Protein AF-A0A3D6DBL0-F1 (afdb_monomer)

Secondary structure (DSSP, 8-state):
-EEEEE--EEEE-S--PPPBTTB-B---EEEEEEEEEEEE-TTSEEEEEEEEEEEEEEEBTT--EEETTEEEEEEEEEEEEEEEEEEEETTEEEEEEEEEEEEEEEEEE--SSTTS---B--TTT-SS----EEE-

Solvent-accessible surface area (backbone atoms only — not comparable to full-atom values): 7227 Å² total; per-residue (Å²): 68,25,49,31,38,36,47,45,50,70,49,73,45,100,54,73,58,78,62,61,85,87,41,36,47,42,55,31,34,42,36,33,34,50,32,39,36,36,38,40,57,87,85,54,33,42,36,41,34,42,34,42,36,34,35,41,36,39,34,34,61,67,49,68,50,76,57,98,91,38,43,33,27,45,18,49,34,38,38,36,38,41,33,42,37,40,32,47,38,85,92,48,78,47,69,50,78,50,70,54,75,44,81,46,78,47,48,33,39,59,56,97,47,94,88,53,80,65,57,48,58,52,90,80,58,45,87,69,28,69,38,77,48,79,47,119

Sequence (136 aa):
MGLGGYYWWGTELDFQIPTLGSLEFDKPMVYGGPGFGYVNTGGLANAFAVNFSGELLIPIKSFQFTLFGMNIQPALGMSGEIGYWITGAAGYGYSGLYSNAEPKISFLTIPEKPGALRWYGFFWPFPLIIGVGAYN

Foldseek 3Di:
DKKKWWFKDKDFDPDADDADVLWGWDGKMKMKGKMKMWDDPPPQKIKIKIKIKIKIWIWTPSDWDDDPNFIKTKTKMKIKMWIKMWMDGPNDIDIDIDMDIGIDIFIWTDDPDPPPPTWGPDPADTDSTGHIDDDD

Radius of gyration: 18.3 Å; Cα contacts (8 Å, |Δi|>4): 332; chains: 1; bounding box: 45×24×56 Å

Mean predicted aligned error: 10.35 Å

Structure (mmCIF, N/CA/C/O backbone):
data_AF-A0A3D6DBL0-F1
#
_entry.id   AF-A0A3D6DBL0-F1
#
loop_
_atom_site.group_PDB
_atom_site.id
_atom_site.type_symbol
_atom_site.label_atom_id
_atom_site.label_alt_id
_atom_site.label_comp_id
_atom_site.label_asym_id
_atom_site.label_entity_id
_atom_site.label_seq_id
_atom_site.pdbx_PDB_ins_code
_atom_site.Cartn_x
_atom_site.Cartn_y
_atom_site.Cartn_z
_atom_site.occupancy
_atom_site.B_iso_or_equiv
_atom_site.auth_seq_id
_atom_site.auth_comp_id
_atom_site.auth_asym_id
_atom_site.auth_atom_id
_atom_site.pdbx_PDB_model_num
ATOM 1 N N . MET A 1 1 ? 1.036 7.610 -23.546 1.00 56.91 1 MET A N 1
ATOM 2 C CA . MET A 1 1 ? 0.095 6.498 -23.259 1.00 56.91 1 MET A CA 1
ATOM 3 C C . MET A 1 1 ? 0.840 5.315 -22.665 1.00 56.91 1 MET A C 1
ATOM 5 O O . MET A 1 1 ? 1.579 4.633 -23.370 1.00 56.91 1 MET A O 1
ATOM 9 N N . GLY A 1 2 ? 0.660 5.079 -21.370 1.00 61.22 2 GLY A N 1
ATOM 10 C CA . GLY A 1 2 ? 1.160 3.893 -20.677 1.00 61.22 2 GLY A CA 1
ATOM 11 C C . GLY A 1 2 ? 0.060 2.934 -20.237 1.00 61.22 2 GLY A C 1
ATOM 12 O O . GLY A 1 2 ? -1.105 3.308 -20.218 1.00 61.22 2 GLY A O 1
ATOM 13 N N . LEU A 1 3 ? 0.441 1.700 -19.924 1.00 66.38 3 LEU A N 1
ATOM 14 C CA . LEU A 1 3 ? -0.373 0.661 -19.305 1.00 66.38 3 LEU A CA 1
ATOM 15 C C . LEU A 1 3 ? 0.441 0.051 -18.171 1.00 66.38 3 LEU A C 1
ATOM 17 O O . LEU A 1 3 ? 1.573 -0.369 -18.387 1.00 66.38 3 LEU A O 1
ATOM 21 N N . GLY A 1 4 ? -0.130 -0.044 -16.982 1.00 67.06 4 GLY A N 1
ATOM 22 C CA . GLY A 1 4 ? 0.499 -0.746 -15.868 1.00 67.06 4 GLY A CA 1
ATOM 23 C C . GLY A 1 4 ? -0.512 -1.550 -15.082 1.00 67.06 4 GLY A C 1
ATOM 24 O O . GLY A 1 4 ? -1.701 -1.227 -15.107 1.00 67.06 4 GLY A O 1
ATOM 25 N N . GLY A 1 5 ? -0.029 -2.579 -14.398 1.00 64.31 5 GLY A N 1
ATOM 26 C CA . GLY A 1 5 ? -0.830 -3.384 -13.497 1.00 64.31 5 GLY A CA 1
ATOM 27 C C . GLY A 1 5 ? -0.021 -3.972 -12.361 1.00 64.31 5 GLY A C 1
ATOM 28 O O . GLY A 1 5 ? 1.206 -3.983 -12.377 1.00 64.31 5 GLY A O 1
ATOM 29 N N . TYR A 1 6 ? -0.724 -4.424 -11.337 1.00 70.25 6 TYR A N 1
ATOM 30 C CA . TYR A 1 6 ? -0.118 -4.997 -10.148 1.00 70.25 6 TYR A CA 1
ATOM 31 C C . TYR A 1 6 ? -0.948 -6.157 -9.630 1.00 70.25 6 TYR A C 1
ATOM 33 O O . TYR A 1 6 ? -1.998 -6.483 -10.184 1.00 70.25 6 TYR A O 1
ATOM 41 N N . TYR A 1 7 ? -0.410 -6.842 -8.630 1.00 68.25 7 TYR A N 1
ATOM 42 C CA . TYR A 1 7 ? -1.089 -7.929 -7.962 1.00 68.25 7 TYR A CA 1
ATOM 43 C C . TYR A 1 7 ? -0.676 -7.976 -6.498 1.00 68.25 7 TYR A C 1
ATOM 45 O O . TYR A 1 7 ? 0.454 -8.344 -6.187 1.00 68.25 7 TYR A O 1
ATOM 53 N N . TRP A 1 8 ? -1.583 -7.597 -5.597 1.00 74.69 8 TRP A N 1
ATOM 54 C CA . TRP A 1 8 ? -1.309 -7.546 -4.161 1.00 74.69 8 TRP A CA 1
ATOM 55 C C . TRP A 1 8 ? -2.074 -8.602 -3.374 1.00 74.69 8 TRP A C 1
ATOM 57 O O . TRP A 1 8 ? -3.254 -8.864 -3.619 1.00 74.69 8 TRP A O 1
ATOM 67 N N . TRP A 1 9 ? -1.387 -9.136 -2.371 1.00 69.56 9 TRP A N 1
ATOM 68 C CA . TRP A 1 9 ? -1.919 -9.996 -1.322 1.00 69.56 9 TRP A CA 1
ATOM 69 C C . TRP A 1 9 ? -1.734 -9.278 -0.003 1.00 69.56 9 TRP A C 1
ATOM 71 O O . TRP A 1 9 ? -0.835 -8.449 0.119 1.00 69.56 9 TRP A O 1
ATOM 81 N N . GLY A 1 10 ? -2.523 -9.622 1.003 1.00 76.06 10 GLY A N 1
ATOM 82 C CA . GLY A 1 10 ? -2.270 -9.102 2.332 1.00 76.06 10 GLY A CA 1
ATOM 83 C C . GLY A 1 10 ? -2.729 -10.009 3.444 1.00 76.06 10 GLY A C 1
ATOM 84 O O . GLY A 1 10 ? -3.435 -10.994 3.227 1.00 76.06 10 GLY A O 1
ATOM 85 N N . THR A 1 11 ? -2.284 -9.655 4.640 1.00 75.25 11 THR A N 1
ATOM 86 C CA . THR A 1 11 ? -2.614 -10.334 5.886 1.00 75.25 11 THR A CA 1
ATOM 87 C C . THR A 1 11 ? -2.712 -9.323 7.017 1.00 75.25 11 THR A C 1
ATOM 89 O O . THR A 1 11 ? -2.110 -8.248 6.985 1.00 75.25 11 THR A O 1
ATOM 92 N N . GLU A 1 12 ? -3.448 -9.701 8.053 1.00 83.50 12 GLU A N 1
ATOM 93 C CA . GLU A 1 12 ? -3.346 -9.066 9.359 1.00 83.50 12 GLU A CA 1
ATOM 94 C C . GLU A 1 12 ? -2.062 -9.543 10.044 1.00 83.50 12 GLU A C 1
ATOM 96 O O . GLU A 1 12 ? -1.651 -10.700 9.898 1.00 83.50 12 GLU A O 1
ATOM 101 N N . LEU A 1 13 ? -1.420 -8.642 10.775 1.00 78.75 13 LEU A N 1
ATOM 102 C CA . LEU A 1 13 ? -0.266 -8.947 11.602 1.00 78.75 13 LEU A CA 1
ATOM 103 C C . LEU A 1 13 ? -0.752 -9.314 13.000 1.00 78.75 13 LEU A C 1
ATOM 105 O O . LEU A 1 13 ? -1.611 -8.640 13.572 1.00 78.75 13 LEU A O 1
ATOM 109 N N . ASP A 1 14 ? -0.197 -10.384 13.563 1.00 82.25 14 ASP A N 1
ATOM 110 C CA . ASP A 1 14 ? -0.620 -10.895 14.865 1.00 82.25 14 ASP A CA 1
ATOM 111 C C . ASP A 1 14 ? 0.079 -10.172 16.023 1.00 82.25 14 ASP A C 1
ATOM 113 O O . ASP A 1 14 ? 0.770 -10.759 16.851 1.00 82.25 14 ASP A O 1
ATOM 117 N N . PHE A 1 15 ? -0.073 -8.851 16.051 1.00 80.56 15 PHE A N 1
ATOM 118 C CA . PHE A 1 15 ? 0.270 -8.022 17.196 1.00 80.56 15 PHE A CA 1
ATOM 119 C C . PHE A 1 15 ? -0.709 -6.859 17.296 1.00 80.56 15 PHE A C 1
ATOM 121 O O . PHE A 1 15 ? -1.283 -6.409 16.304 1.00 80.56 15 PHE A O 1
ATOM 128 N N . GLN A 1 16 ? -0.905 -6.370 18.514 1.00 78.94 16 GLN A N 1
ATOM 129 C CA . GLN A 1 16 ? -1.822 -5.275 18.778 1.00 78.94 16 GLN A CA 1
ATOM 130 C C . GLN A 1 16 ? -1.038 -4.021 19.128 1.00 78.94 16 GLN A C 1
ATOM 132 O O . GLN A 1 16 ? -0.128 -4.051 19.958 1.00 78.94 16 GLN A O 1
ATOM 137 N N . ILE A 1 17 ? -1.383 -2.916 18.474 1.00 84.44 17 ILE A N 1
ATOM 138 C CA . ILE A 1 17 ? -0.799 -1.621 18.800 1.00 84.44 17 ILE A CA 1
ATOM 139 C C . ILE A 1 17 ? -1.396 -1.160 20.136 1.00 84.44 17 ILE A C 1
ATOM 141 O O . ILE A 1 17 ? -2.619 -1.220 20.297 1.00 84.44 17 ILE A O 1
ATOM 145 N N . PRO A 1 18 ? -0.566 -0.714 21.098 1.00 82.62 18 PRO A N 1
ATOM 146 C CA . PRO A 1 18 ? -1.060 -0.160 22.350 1.00 82.62 18 PRO A CA 1
ATOM 147 C C . PRO A 1 18 ? -2.024 0.998 22.099 1.00 82.62 18 PRO A C 1
ATOM 149 O O . PRO A 1 18 ? -1.832 1.804 21.189 1.00 82.62 18 PRO A O 1
ATOM 152 N N . THR A 1 19 ? -3.044 1.115 22.941 1.00 84.75 19 THR A N 1
ATOM 153 C CA . THR A 1 19 ? -3.939 2.274 22.927 1.00 84.75 19 THR A CA 1
ATOM 154 C C . THR A 1 19 ? -3.147 3.555 23.182 1.00 84.75 19 THR A C 1
ATOM 156 O O . THR A 1 19 ? -2.352 3.613 24.125 1.00 84.75 19 THR A O 1
ATOM 159 N N . LEU A 1 20 ? -3.380 4.591 22.377 1.00 83.19 20 LEU A N 1
ATOM 160 C CA . LEU A 1 20 ? -2.717 5.886 22.518 1.00 83.19 20 LEU A CA 1
ATOM 161 C C . LEU A 1 20 ? -3.728 6.920 23.032 1.00 83.19 20 LEU A C 1
ATOM 163 O O . LEU A 1 20 ? -4.469 7.531 22.262 1.00 83.19 20 LEU A O 1
ATOM 167 N N . GLY A 1 21 ? -3.799 7.089 24.354 1.00 86.00 21 GLY A N 1
ATOM 168 C CA . GLY A 1 21 ? -4.853 7.892 24.982 1.00 86.00 21 GLY A CA 1
ATOM 169 C C . GLY A 1 21 ? -6.229 7.250 24.775 1.00 86.00 21 GLY A C 1
ATOM 170 O O . GLY A 1 21 ? -6.422 6.094 25.134 1.00 86.00 21 GLY A O 1
ATOM 171 N N . SER A 1 22 ? -7.174 7.987 24.184 1.00 84.75 22 SER A N 1
ATOM 172 C CA . SER A 1 22 ? -8.504 7.473 23.814 1.00 84.75 22 SER A CA 1
ATOM 173 C C . SER A 1 22 ? -8.536 6.742 22.465 1.00 84.75 22 SER A C 1
ATOM 175 O O . SER A 1 22 ? -9.597 6.268 22.056 1.00 84.75 22 SER A O 1
ATOM 177 N N . LEU A 1 23 ? -7.406 6.664 21.752 1.00 85.62 23 LEU A N 1
ATOM 178 C CA . LEU A 1 23 ? -7.334 6.001 20.455 1.00 85.62 23 LEU A CA 1
ATOM 179 C C . LEU A 1 23 ? -7.064 4.505 20.618 1.00 85.62 23 LEU A C 1
ATOM 181 O O . LEU A 1 23 ? -5.982 4.087 21.032 1.00 85.62 23 LEU A O 1
ATOM 185 N N . GLU A 1 24 ? -8.053 3.704 20.231 1.00 89.62 24 GLU A N 1
ATOM 186 C CA . GLU A 1 24 ? -7.913 2.264 20.021 1.00 89.62 24 GLU A CA 1
ATOM 187 C C . GLU A 1 24 ? -7.568 1.954 18.563 1.00 89.62 24 GLU A C 1
ATOM 189 O O . GLU A 1 24 ? -8.112 2.586 17.649 1.00 89.62 24 GLU A O 1
ATOM 194 N N . PHE A 1 25 ? -6.727 0.939 18.358 1.00 88.94 25 PHE A N 1
ATOM 195 C CA . PHE A 1 25 ? -6.308 0.447 17.048 1.00 88.94 25 PHE A CA 1
ATOM 196 C C . PHE A 1 25 ? -6.665 -1.034 16.878 1.00 88.94 25 PHE A C 1
ATOM 198 O O . PHE A 1 25 ? -6.610 -1.803 17.842 1.00 88.94 25 PHE A O 1
ATOM 205 N N . ASP A 1 26 ? -7.006 -1.430 15.652 1.00 87.06 26 ASP A N 1
ATOM 206 C CA . ASP A 1 26 ? -7.110 -2.848 15.287 1.00 87.06 26 ASP A CA 1
ATOM 207 C C . ASP A 1 26 ? -5.740 -3.423 14.900 1.00 87.06 26 ASP A C 1
ATOM 209 O O . ASP A 1 26 ? -4.730 -2.714 14.846 1.00 87.06 26 ASP A O 1
ATOM 213 N N . LYS A 1 27 ? -5.712 -4.733 14.624 1.00 85.25 27 LYS A N 1
ATOM 214 C CA . LYS A 1 27 ? -4.527 -5.413 14.098 1.00 85.25 27 LYS A CA 1
ATOM 215 C C . LYS A 1 27 ? -4.010 -4.680 12.854 1.00 85.25 27 LYS A C 1
ATOM 217 O O . LYS A 1 27 ? -4.798 -4.428 11.934 1.00 85.25 27 LYS A O 1
ATOM 222 N N . PRO A 1 28 ? -2.708 -4.354 12.800 1.00 88.06 28 PRO A N 1
ATOM 223 C CA . PRO A 1 28 ? -2.108 -3.802 11.601 1.00 88.06 28 PRO A CA 1
ATOM 224 C C . PRO A 1 28 ? -2.247 -4.771 10.439 1.00 88.06 28 PRO A C 1
ATOM 226 O O . PRO A 1 28 ? -2.296 -5.988 10.616 1.00 88.06 28 PRO A O 1
ATOM 229 N N . MET A 1 29 ? -2.293 -4.223 9.240 1.00 85.62 29 MET A N 1
ATOM 230 C CA . MET A 1 29 ? -2.476 -4.981 8.016 1.00 85.62 29 MET A CA 1
ATOM 231 C C . MET A 1 29 ? -1.339 -4.661 7.071 1.00 85.62 29 MET A C 1
ATOM 233 O O . MET A 1 29 ? -0.981 -3.495 6.915 1.00 85.62 29 MET A O 1
ATOM 237 N N . VAL A 1 30 ? -0.798 -5.685 6.428 1.00 84.62 30 VAL A N 1
ATOM 238 C CA . VAL A 1 30 ? 0.221 -5.524 5.397 1.00 84.62 30 VAL A CA 1
ATOM 239 C C . VAL A 1 30 ? -0.311 -6.055 4.080 1.00 84.62 30 VAL A C 1
ATOM 241 O O . VAL A 1 30 ? -0.892 -7.140 4.039 1.00 84.62 30 VAL A O 1
ATOM 244 N N . TYR A 1 31 ? -0.091 -5.293 3.017 1.00 83.50 31 TYR A N 1
ATOM 245 C CA . TYR A 1 31 ? -0.379 -5.679 1.645 1.00 83.50 31 TYR A CA 1
ATOM 246 C C . TYR A 1 31 ? 0.869 -5.511 0.801 1.00 83.50 31 TYR A C 1
ATOM 248 O O . TYR A 1 31 ? 1.678 -4.621 1.050 1.00 83.50 31 TYR A O 1
ATOM 256 N N . GLY A 1 32 ? 1.013 -6.332 -0.224 1.00 84.06 32 GLY A N 1
ATOM 257 C CA . GLY A 1 32 ? 2.011 -6.097 -1.245 1.00 84.06 32 GLY A CA 1
ATOM 258 C C . GLY A 1 32 ? 2.086 -7.198 -2.278 1.00 84.06 32 GLY A C 1
ATOM 259 O O . GLY A 1 32 ? 1.426 -8.237 -2.184 1.00 84.06 32 GLY A O 1
ATOM 260 N N . GLY A 1 33 ? 2.899 -6.944 -3.290 1.00 82.94 33 GLY A N 1
ATOM 261 C CA . GLY A 1 33 ? 3.150 -7.880 -4.363 1.00 82.94 33 GLY A CA 1
ATOM 262 C C . GLY A 1 33 ? 3.791 -7.225 -5.582 1.00 82.94 33 GLY A C 1
ATOM 263 O O . GLY A 1 33 ? 4.152 -6.045 -5.552 1.00 82.94 33 GLY A O 1
ATOM 264 N N . PRO A 1 34 ? 3.976 -8.005 -6.657 1.00 83.94 34 PRO A N 1
ATOM 265 C CA . PRO A 1 34 ? 4.618 -7.525 -7.867 1.00 83.94 34 PRO A CA 1
ATOM 266 C C . PRO A 1 34 ? 3.727 -6.557 -8.658 1.00 83.94 34 PRO A C 1
ATOM 268 O O . PRO A 1 34 ? 2.498 -6.667 -8.670 1.00 83.94 34 PRO A O 1
ATOM 271 N N . GLY A 1 35 ? 4.377 -5.656 -9.388 1.00 83.50 35 GLY A N 1
ATOM 272 C CA . GLY A 1 35 ? 3.777 -4.747 -10.354 1.00 83.50 35 GLY A CA 1
ATOM 273 C C . GLY A 1 35 ? 4.608 -4.629 -11.627 1.00 83.50 35 GLY A C 1
ATOM 274 O O . GLY A 1 35 ? 5.806 -4.920 -11.648 1.00 83.50 35 GLY A O 1
ATOM 275 N N . PHE A 1 36 ? 3.956 -4.213 -12.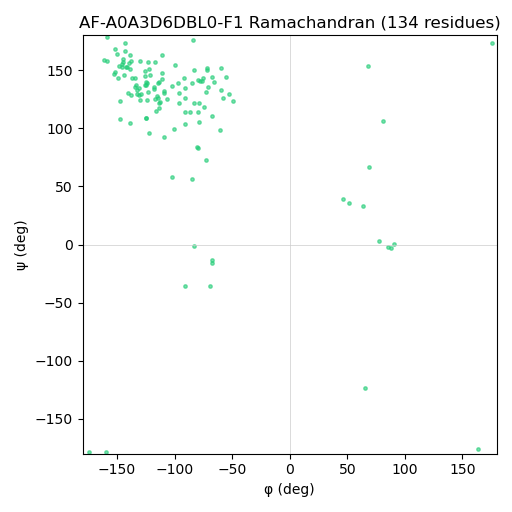706 1.00 79.50 36 PHE A N 1
ATOM 276 C CA . PHE A 1 36 ? 4.569 -3.920 -13.992 1.00 79.50 36 PHE A CA 1
ATOM 277 C C . PHE A 1 36 ? 3.970 -2.650 -14.599 1.00 79.50 36 PHE A C 1
ATOM 279 O O . PHE A 1 36 ? 2.806 -2.314 -14.381 1.00 79.50 36 PHE A O 1
ATOM 286 N N . GLY A 1 37 ? 4.762 -1.953 -15.399 1.00 79.81 37 GLY A N 1
ATOM 287 C CA . GLY A 1 37 ? 4.353 -0.750 -16.107 1.00 79.81 37 GLY A CA 1
ATOM 288 C C . GLY A 1 37 ? 5.004 -0.681 -17.476 1.00 79.81 37 GLY A C 1
ATOM 289 O O . GLY A 1 37 ? 6.141 -1.102 -17.662 1.00 79.81 37 GLY A O 1
ATOM 290 N N . TYR A 1 38 ? 4.283 -0.139 -18.440 1.00 78.06 38 TYR A N 1
ATOM 291 C CA . TYR A 1 38 ? 4.758 0.152 -19.778 1.00 78.06 38 TYR A CA 1
ATOM 292 C C . TYR A 1 38 ? 4.310 1.557 -20.158 1.00 78.06 38 TYR A C 1
ATOM 294 O O . TYR A 1 38 ? 3.169 1.927 -19.913 1.00 78.06 38 TYR A O 1
ATOM 302 N N . VAL A 1 39 ? 5.181 2.346 -20.772 1.00 76.38 39 VAL A N 1
ATOM 303 C CA . VAL A 1 39 ? 4.871 3.695 -21.251 1.00 76.38 39 VAL A CA 1
ATOM 304 C C . VAL A 1 39 ? 5.334 3.824 -22.681 1.00 76.38 39 VAL A C 1
ATOM 306 O O . VAL A 1 39 ? 6.498 3.566 -22.974 1.00 76.38 39 VAL A O 1
ATOM 309 N N . ASN A 1 40 ? 4.440 4.274 -23.554 1.00 72.94 40 ASN A N 1
ATOM 310 C CA . ASN A 1 40 ? 4.768 4.684 -24.908 1.00 72.94 40 ASN A CA 1
ATOM 311 C C . ASN A 1 40 ? 4.533 6.193 -25.051 1.00 72.94 40 ASN A C 1
ATOM 313 O O . ASN A 1 40 ? 3.399 6.673 -24.919 1.00 72.94 40 ASN A O 1
ATOM 317 N N . THR A 1 41 ? 5.597 6.947 -25.326 1.00 67.38 41 THR A N 1
ATOM 318 C CA . THR A 1 41 ? 5.526 8.390 -25.604 1.00 67.38 41 THR A CA 1
ATOM 319 C C . THR A 1 41 ? 5.632 8.667 -27.106 1.00 67.38 41 THR A C 1
ATOM 321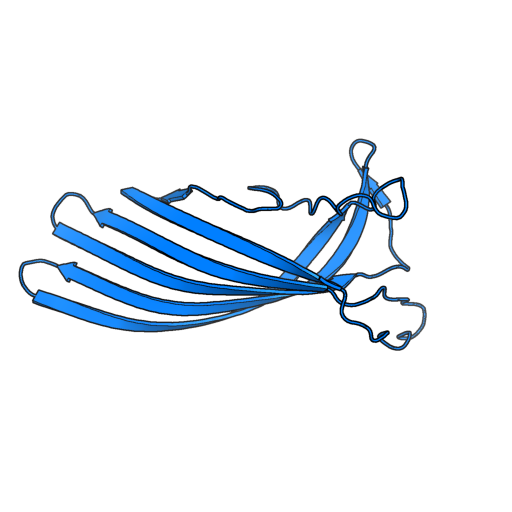 O O . THR A 1 41 ? 6.526 9.368 -27.576 1.00 67.38 41 THR A O 1
ATOM 324 N N . GLY A 1 42 ? 4.717 8.091 -27.893 1.00 62.59 42 GLY A N 1
ATOM 325 C CA . GLY A 1 42 ? 4.508 8.478 -29.293 1.00 62.59 42 GLY A CA 1
ATOM 326 C C . GLY A 1 42 ? 5.702 8.218 -30.217 1.00 62.59 42 GLY A C 1
ATOM 327 O O . GLY A 1 42 ? 5.936 8.988 -31.143 1.00 62.59 42 GLY A O 1
ATOM 328 N N . GLY A 1 43 ? 6.472 7.155 -29.960 1.00 59.78 43 GLY A N 1
ATOM 329 C CA . GLY A 1 43 ? 7.607 6.741 -30.797 1.00 59.78 43 GLY A CA 1
ATOM 330 C C . GLY A 1 43 ? 8.962 7.374 -30.455 1.00 59.78 43 GLY A C 1
ATOM 331 O O . GLY A 1 43 ? 9.959 6.993 -31.063 1.00 59.78 43 GLY A O 1
ATOM 332 N N . LEU A 1 44 ? 9.031 8.287 -29.478 1.00 62.25 44 LEU A N 1
ATOM 333 C CA . LEU A 1 44 ? 10.290 8.913 -29.042 1.00 62.25 44 LEU A CA 1
ATOM 334 C C . LEU A 1 44 ? 10.976 8.145 -27.902 1.00 62.25 44 LEU A C 1
ATOM 336 O O . LEU A 1 44 ? 12.207 8.054 -27.876 1.00 62.25 44 LEU A O 1
ATOM 340 N N . ALA A 1 45 ? 10.193 7.565 -26.987 1.00 67.88 45 ALA A N 1
ATOM 341 C CA . ALA A 1 45 ? 10.696 6.664 -25.961 1.00 67.88 45 ALA A CA 1
ATOM 342 C C . ALA A 1 45 ? 9.660 5.604 -25.553 1.00 67.88 45 ALA A C 1
ATOM 344 O O . ALA A 1 45 ? 8.460 5.872 -25.469 1.00 67.88 45 ALA A O 1
ATOM 345 N N . ASN A 1 46 ? 10.147 4.396 -25.272 1.00 76.31 46 ASN A N 1
ATOM 346 C CA . ASN A 1 46 ? 9.367 3.326 -24.656 1.00 76.31 46 ASN A CA 1
ATOM 347 C C . ASN A 1 46 ? 9.990 2.984 -23.311 1.00 76.31 46 ASN A C 1
ATOM 349 O O . ASN A 1 46 ? 11.171 2.648 -23.279 1.00 76.31 46 ASN A O 1
ATOM 353 N N . ALA A 1 47 ? 9.213 3.016 -22.234 1.00 79.31 47 ALA A N 1
ATOM 354 C CA . ALA A 1 47 ? 9.673 2.607 -20.914 1.00 79.31 47 ALA A CA 1
ATOM 355 C C . ALA A 1 47 ? 8.938 1.351 -20.444 1.00 79.31 47 ALA A C 1
ATOM 357 O O . ALA A 1 47 ? 7.732 1.228 -20.635 1.00 79.31 47 ALA A O 1
ATOM 358 N N . PHE A 1 48 ? 9.659 0.433 -19.815 1.00 85.62 48 PHE A N 1
ATOM 359 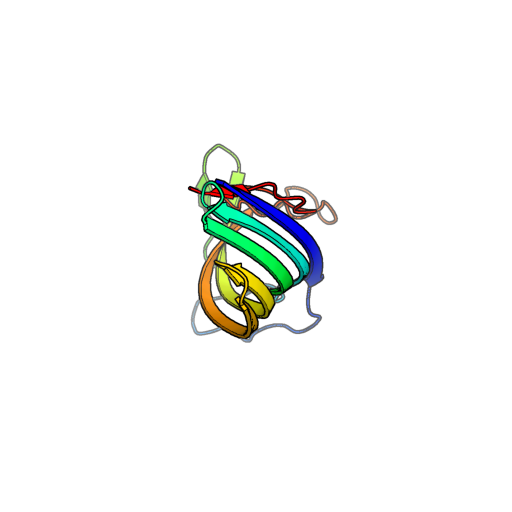C CA . PHE A 1 48 ? 9.123 -0.725 -19.115 1.00 85.62 48 PHE A CA 1
ATOM 360 C C . PHE A 1 48 ? 9.621 -0.700 -17.674 1.00 85.62 48 PHE A C 1
ATOM 362 O O . PHE A 1 48 ? 10.787 -0.392 -17.437 1.00 85.62 48 PHE A O 1
ATOM 369 N N . ALA A 1 49 ? 8.761 -1.027 -16.720 1.00 85.56 49 ALA A N 1
ATOM 370 C CA . ALA A 1 49 ? 9.094 -1.090 -15.309 1.00 85.56 49 ALA A CA 1
ATOM 371 C C . ALA A 1 49 ? 8.536 -2.367 -14.686 1.00 85.56 49 ALA A C 1
ATOM 373 O O . ALA A 1 49 ? 7.429 -2.794 -15.010 1.00 85.56 49 ALA A O 1
ATOM 374 N N . VAL A 1 50 ? 9.299 -2.944 -13.765 1.00 89.38 50 VAL A N 1
ATOM 375 C CA . VAL A 1 50 ? 8.849 -3.992 -12.845 1.00 89.38 50 VAL A CA 1
ATOM 376 C C . VAL A 1 50 ? 9.132 -3.536 -11.430 1.00 89.38 50 VAL A C 1
ATOM 378 O O . VAL A 1 50 ? 10.181 -2.948 -11.161 1.00 89.38 50 VAL A O 1
ATOM 381 N N . ASN A 1 51 ? 8.205 -3.795 -10.522 1.00 90.06 51 ASN A N 1
ATOM 382 C CA . ASN A 1 51 ? 8.353 -3.417 -9.127 1.00 90.06 51 ASN A CA 1
ATOM 383 C C . ASN A 1 51 ? 7.772 -4.454 -8.184 1.00 90.06 51 ASN A C 1
ATOM 385 O O . ASN A 1 51 ? 7.040 -5.361 -8.578 1.00 90.06 51 ASN A O 1
ATOM 389 N N . PHE A 1 52 ? 8.126 -4.288 -6.922 1.00 90.25 52 PHE A N 1
ATOM 390 C CA . PHE A 1 52 ? 7.389 -4.802 -5.795 1.00 90.25 52 PHE A CA 1
ATOM 391 C C . PHE A 1 52 ? 6.871 -3.599 -5.017 1.00 90.25 52 PHE A C 1
ATOM 393 O O . PHE A 1 52 ? 7.643 -2.707 -4.661 1.00 90.25 52 PHE A O 1
ATOM 400 N N . SER A 1 53 ? 5.571 -3.567 -4.772 1.00 89.06 53 SER A N 1
ATOM 401 C CA . SER A 1 53 ? 4.909 -2.483 -4.055 1.00 89.06 53 SER A CA 1
ATOM 402 C C . SER A 1 53 ? 4.038 -3.046 -2.949 1.00 89.06 53 SER A C 1
ATOM 404 O O . SER A 1 53 ? 3.665 -4.221 -2.962 1.00 89.06 53 SER A O 1
ATOM 406 N N . GLY A 1 54 ? 3.753 -2.220 -1.955 1.00 86.25 54 GLY A N 1
ATOM 407 C CA . GLY A 1 54 ? 2.935 -2.624 -0.833 1.00 86.25 54 GLY A CA 1
ATOM 408 C C . GLY A 1 54 ? 2.630 -1.485 0.113 1.00 86.25 54 GLY A C 1
ATOM 409 O O . GLY A 1 54 ? 3.021 -0.335 -0.090 1.00 86.25 54 GLY A O 1
ATOM 410 N N . GLU A 1 55 ? 1.912 -1.826 1.169 1.00 87.38 55 GLU A N 1
ATOM 411 C CA . GLU A 1 55 ? 1.472 -0.886 2.177 1.00 87.38 55 GLU A CA 1
ATOM 412 C C . GLU A 1 55 ? 1.294 -1.545 3.541 1.00 87.38 55 GLU A C 1
ATOM 414 O O . GLU A 1 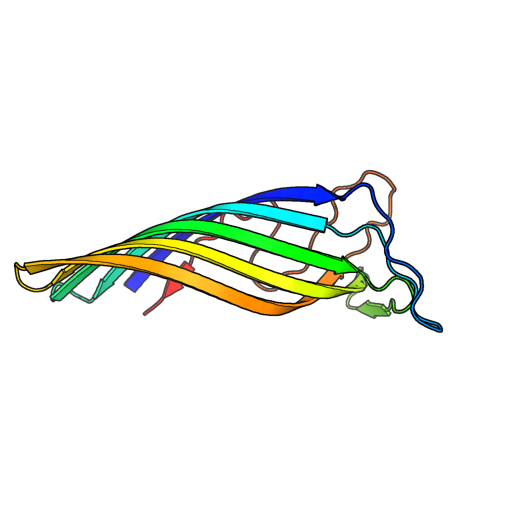55 ? 0.915 -2.710 3.660 1.00 87.38 55 GLU A O 1
ATOM 419 N N . LEU A 1 56 ? 1.540 -0.753 4.578 1.00 88.25 56 LEU A N 1
ATOM 420 C CA . LEU A 1 56 ? 1.202 -1.050 5.961 1.00 88.25 56 LEU A CA 1
ATOM 421 C C . LEU A 1 56 ? 0.061 -0.126 6.378 1.00 88.25 56 LEU A C 1
ATOM 423 O O . LEU A 1 56 ? 0.137 1.085 6.169 1.00 88.25 56 LEU A O 1
ATOM 427 N N . LEU A 1 57 ? -0.975 -0.689 6.988 1.00 88.31 57 LEU A N 1
ATOM 428 C CA . LEU A 1 57 ? -2.147 0.022 7.479 1.00 88.31 57 LEU A CA 1
ATOM 429 C C . LEU A 1 57 ? -2.375 -0.279 8.961 1.00 88.31 57 LEU A C 1
ATOM 431 O O . LEU A 1 57 ? -2.297 -1.422 9.401 1.00 88.31 57 LEU A O 1
ATOM 435 N N . ILE A 1 58 ? -2.703 0.758 9.717 1.00 90.06 58 ILE A N 1
ATOM 436 C CA . ILE A 1 58 ? -2.997 0.754 11.146 1.00 90.06 58 ILE A CA 1
ATOM 437 C C . ILE A 1 58 ? -4.409 1.326 11.308 1.00 90.06 58 ILE A C 1
ATOM 439 O O . ILE A 1 58 ? -4.580 2.551 11.300 1.00 90.06 58 ILE A O 1
ATOM 443 N N . PRO A 1 59 ? -5.439 0.469 11.395 1.00 88.12 59 PRO A N 1
ATOM 444 C CA . PRO A 1 59 ? -6.815 0.927 11.505 1.00 88.12 59 PRO A CA 1
ATOM 445 C C . PRO A 1 59 ? -7.095 1.550 12.870 1.00 88.12 59 PRO A C 1
ATOM 447 O O . PRO A 1 59 ? -6.743 0.982 13.904 1.00 88.12 59 PRO A O 1
ATOM 450 N N . ILE A 1 60 ? -7.775 2.694 12.881 1.00 89.00 60 ILE A N 1
ATOM 451 C CA . ILE A 1 60 ? -8.203 3.376 14.103 1.00 89.00 60 ILE A CA 1
ATOM 452 C C . ILE A 1 60 ? -9.603 2.877 14.451 1.00 89.00 60 ILE A C 1
ATOM 454 O O . ILE A 1 60 ? -10.593 3.252 13.831 1.00 89.00 60 ILE A O 1
ATOM 458 N N . LYS A 1 61 ? -9.708 2.007 15.450 1.00 87.38 61 LYS A N 1
ATOM 459 C CA . LYS A 1 61 ? -10.970 1.397 15.892 1.00 87.38 61 LYS A CA 1
ATOM 460 C C . LYS A 1 61 ? -11.910 2.385 16.568 1.00 87.38 61 LYS A C 1
ATOM 462 O O . LYS A 1 61 ? -13.118 2.302 16.377 1.00 87.38 61 LYS A O 1
ATOM 467 N N . SER A 1 62 ? -11.350 3.322 17.320 1.00 87.31 62 SER A N 1
ATOM 468 C CA . SER A 1 62 ? -12.096 4.337 18.076 1.00 87.31 62 SER A CA 1
ATOM 469 C C . SER A 1 62 ? -12.842 5.362 17.209 1.00 87.31 62 SER A C 1
ATOM 471 O O . SER A 1 62 ? -13.695 6.081 17.724 1.00 87.31 62 SER A O 1
ATOM 473 N N . PHE A 1 63 ? -12.557 5.431 15.904 1.00 83.88 63 PHE A N 1
ATOM 474 C CA . PHE A 1 63 ? -13.219 6.342 14.976 1.00 83.88 63 PHE A CA 1
ATOM 475 C C . PHE A 1 63 ? -13.819 5.551 13.817 1.00 83.88 63 PHE A C 1
ATOM 477 O O . PHE A 1 63 ? -13.102 5.028 12.971 1.00 83.88 63 PHE A O 1
ATOM 484 N N . GLN A 1 64 ? -15.143 5.461 13.777 1.00 86.12 64 GLN A N 1
ATOM 485 C CA . GLN A 1 64 ? -15.875 4.787 12.710 1.00 86.12 64 GLN A CA 1
ATOM 486 C C . GLN A 1 64 ? -17.073 5.641 12.328 1.00 86.12 64 GLN A C 1
ATOM 488 O O . GLN A 1 64 ? -17.695 6.269 13.187 1.00 86.12 64 GLN A O 1
ATOM 493 N N . PHE A 1 65 ? -17.396 5.673 11.042 1.00 83.00 65 PHE A N 1
ATOM 494 C CA . PHE A 1 65 ? -18.539 6.425 10.541 1.00 83.00 65 PHE A CA 1
ATOM 495 C C . PHE A 1 65 ? -19.175 5.707 9.361 1.00 83.00 65 PHE A C 1
ATOM 497 O O . PHE A 1 65 ? -18.525 4.940 8.654 1.00 83.00 65 PHE A O 1
ATOM 504 N N . THR A 1 66 ? -20.456 5.964 9.134 1.00 83.25 66 THR A N 1
ATOM 505 C CA . THR A 1 66 ? -21.183 5.378 8.010 1.00 83.25 66 THR A CA 1
ATOM 506 C C . THR A 1 66 ? -21.202 6.355 6.837 1.00 83.25 66 THR A C 1
ATOM 508 O O . THR A 1 66 ? -21.563 7.520 7.004 1.00 83.25 66 THR A O 1
ATOM 511 N N . LEU A 1 67 ? -20.853 5.886 5.639 1.00 74.00 67 LEU A N 1
ATOM 512 C CA . LEU A 1 67 ? -20.938 6.654 4.396 1.00 74.00 67 LEU A CA 1
ATOM 513 C C . LEU A 1 67 ? -21.492 5.756 3.285 1.00 74.00 67 LEU A C 1
ATOM 515 O O . LEU A 1 67 ? -21.010 4.645 3.087 1.00 74.00 67 LEU A O 1
ATOM 519 N N . PHE A 1 68 ? -22.527 6.220 2.577 1.00 81.19 68 PHE A N 1
ATOM 520 C CA . PHE A 1 68 ? -23.236 5.438 1.547 1.00 81.19 68 PHE A CA 1
ATOM 521 C C . PHE A 1 68 ? -23.698 4.042 2.021 1.00 81.19 68 PHE A C 1
ATOM 523 O O . PHE A 1 68 ? -23.673 3.082 1.260 1.00 81.19 68 PHE A O 1
ATOM 530 N N . GLY A 1 69 ? -24.101 3.920 3.292 1.00 76.19 69 GLY A N 1
ATOM 531 C CA . GLY A 1 69 ? -24.530 2.647 3.888 1.00 76.19 69 GLY A CA 1
ATOM 532 C C . GLY A 1 69 ? -23.389 1.693 4.259 1.00 76.19 69 GLY A C 1
ATOM 533 O O . GLY A 1 69 ? -23.658 0.602 4.744 1.00 76.19 69 GLY A O 1
ATOM 534 N N . MET A 1 70 ? -22.129 2.096 4.076 1.00 73.69 70 MET A N 1
ATOM 535 C CA . MET A 1 70 ? -20.953 1.319 4.465 1.00 73.69 70 MET A CA 1
ATOM 536 C C . MET A 1 70 ? -20.358 1.872 5.755 1.00 73.69 70 MET A C 1
ATOM 538 O O . MET A 1 70 ? -20.191 3.085 5.889 1.00 73.69 70 MET A O 1
ATOM 542 N N . ASN A 1 71 ? -19.988 0.992 6.683 1.00 80.50 71 ASN A N 1
ATOM 543 C CA . ASN A 1 71 ? -19.203 1.380 7.850 1.00 80.50 71 ASN A CA 1
ATOM 544 C C . ASN A 1 71 ? -17.740 1.526 7.444 1.00 80.50 71 ASN A C 1
ATOM 546 O O . ASN A 1 71 ? -17.136 0.588 6.924 1.00 80.50 71 ASN A O 1
ATOM 550 N N . ILE A 1 72 ? -17.191 2.713 7.669 1.00 80.12 72 ILE A N 1
ATOM 551 C CA . ILE A 1 72 ? -15.844 3.102 7.283 1.00 80.12 72 ILE A CA 1
ATOM 552 C C . ILE A 1 72 ? -15.000 3.348 8.531 1.00 80.12 72 ILE A C 1
ATOM 554 O O . ILE A 1 72 ? -15.439 3.977 9.494 1.00 80.12 72 ILE A O 1
ATOM 558 N N . GLN A 1 73 ? -13.759 2.880 8.466 1.00 85.81 73 GLN A N 1
ATOM 559 C CA . GLN A 1 73 ? -12.721 3.037 9.469 1.00 85.81 73 GLN A CA 1
ATOM 560 C C . GLN A 1 73 ? -11.495 3.693 8.824 1.00 85.81 73 GLN A C 1
ATOM 562 O O . GLN A 1 73 ? -10.981 3.165 7.837 1.00 85.81 73 GLN A O 1
ATOM 567 N N . PRO A 1 74 ? -10.981 4.821 9.330 1.00 84.62 74 PRO A N 1
ATOM 568 C CA . PRO A 1 74 ? -9.724 5.351 8.850 1.00 84.62 74 PRO A CA 1
ATOM 569 C C . PRO A 1 74 ? -8.567 4.480 9.339 1.00 84.62 74 PRO A C 1
ATOM 571 O O . PRO A 1 74 ? -8.594 3.900 10.426 1.00 84.62 74 PRO A O 1
ATOM 574 N N . ALA A 1 75 ? -7.515 4.443 8.541 1.00 86.56 75 ALA A N 1
ATOM 575 C CA . ALA A 1 75 ? -6.266 3.791 8.856 1.00 86.56 75 ALA A CA 1
ATOM 576 C C . ALA A 1 75 ? -5.107 4.719 8.528 1.00 86.56 75 ALA A C 1
ATOM 578 O O . ALA A 1 75 ? -5.049 5.307 7.445 1.00 86.56 75 ALA A O 1
ATOM 579 N N . LEU A 1 76 ? -4.179 4.829 9.471 1.00 86.81 76 LEU A N 1
ATOM 580 C CA . LEU A 1 76 ? -2.881 5.441 9.221 1.00 86.81 76 LEU A CA 1
ATOM 581 C C . LEU A 1 76 ? -2.011 4.416 8.521 1.00 86.81 76 LEU A C 1
ATOM 583 O O . LEU A 1 76 ? -2.058 3.238 8.861 1.00 86.81 76 LEU A O 1
ATOM 587 N N . GLY A 1 77 ? -1.206 4.832 7.562 1.00 85.75 77 GLY A N 1
ATOM 588 C CA . GLY A 1 77 ? -0.377 3.880 6.860 1.00 85.75 77 GLY A CA 1
ATOM 589 C 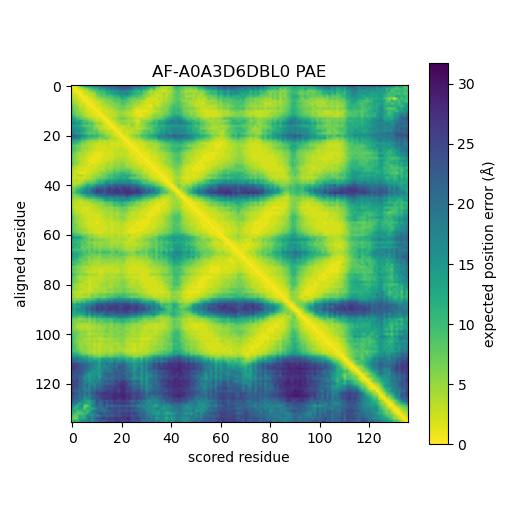C . GLY A 1 77 ? 0.803 4.485 6.152 1.00 85.75 77 GLY A C 1
ATOM 590 O O . GLY A 1 77 ? 1.047 5.690 6.182 1.00 85.75 77 GLY A O 1
ATOM 591 N N . MET A 1 78 ? 1.523 3.598 5.492 1.00 84.38 78 MET A N 1
ATOM 592 C CA . MET A 1 78 ? 2.638 3.926 4.630 1.00 84.38 78 MET A CA 1
ATOM 593 C C . MET A 1 78 ? 2.563 3.007 3.422 1.00 84.38 78 MET A C 1
ATOM 595 O O . MET A 1 78 ? 2.398 1.800 3.593 1.00 84.38 78 MET A O 1
ATOM 599 N N . SER A 1 79 ? 2.649 3.567 2.224 1.00 86.56 79 SER A N 1
ATOM 600 C CA . SER A 1 79 ? 2.876 2.815 0.993 1.00 86.56 79 SER A CA 1
ATOM 601 C C . SER A 1 79 ? 4.340 2.908 0.604 1.00 86.56 79 SER A C 1
ATOM 603 O O . SER A 1 79 ? 5.030 3.860 0.964 1.00 86.56 79 SER A O 1
ATOM 605 N N . GLY A 1 80 ? 4.825 1.923 -0.130 1.00 86.19 80 GLY A N 1
ATOM 606 C CA . GLY A 1 80 ? 6.165 1.971 -0.682 1.00 86.19 80 GLY A CA 1
ATOM 607 C C . GLY A 1 80 ? 6.311 1.034 -1.859 1.00 86.19 80 GLY A C 1
ATOM 608 O O . GLY A 1 80 ? 5.562 0.064 -2.013 1.00 86.19 80 GLY A O 1
ATOM 609 N N . GLU A 1 81 ? 7.303 1.329 -2.678 1.00 89.56 81 GLU A N 1
ATOM 610 C CA . GLU A 1 81 ? 7.676 0.503 -3.805 1.00 89.56 81 GLU A CA 1
ATOM 611 C C . GLU A 1 81 ? 9.185 0.478 -3.989 1.00 89.56 81 GLU A C 1
ATOM 613 O O . GLU A 1 81 ? 9.908 1.412 -3.635 1.00 89.56 81 GLU A O 1
ATOM 618 N N . ILE A 1 82 ? 9.651 -0.614 -4.574 1.00 92.38 82 ILE A N 1
ATOM 619 C CA . ILE A 1 82 ? 10.995 -0.747 -5.109 1.00 92.38 82 ILE A CA 1
ATOM 620 C C . ILE A 1 82 ? 10.892 -1.395 -6.478 1.00 92.38 82 ILE A C 1
ATOM 622 O O . ILE A 1 82 ? 10.166 -2.372 -6.663 1.00 92.38 82 ILE A O 1
ATOM 626 N N . GLY A 1 83 ? 11.621 -0.871 -7.450 1.00 92.19 83 GLY A N 1
ATOM 627 C CA . GLY A 1 83 ? 11.542 -1.392 -8.798 1.00 92.19 83 GLY A CA 1
ATOM 628 C C . GLY A 1 83 ? 12.739 -1.065 -9.658 1.00 92.19 83 GLY A C 1
ATOM 629 O O . GLY A 1 83 ? 13.692 -0.395 -9.258 1.00 92.19 83 GLY A O 1
ATOM 630 N N . TYR A 1 84 ? 12.659 -1.574 -10.875 1.00 90.50 84 TYR A N 1
ATOM 631 C CA . TYR A 1 84 ? 13.626 -1.368 -11.929 1.00 90.50 84 TYR A CA 1
ATOM 632 C C . TYR A 1 84 ? 12.894 -0.959 -13.198 1.00 90.50 84 TYR A C 1
ATOM 634 O O . TYR A 1 84 ? 11.880 -1.563 -13.559 1.00 90.50 84 TYR A O 1
ATOM 642 N N . TRP A 1 85 ? 13.405 0.063 -13.873 1.00 87.88 85 TRP A N 1
ATOM 643 C CA . TRP A 1 85 ? 12.873 0.528 -15.146 1.00 87.88 85 TRP A CA 1
ATOM 644 C C . TRP A 1 85 ? 13.943 0.484 -16.232 1.00 87.88 85 TRP A C 1
ATOM 646 O O . TRP A 1 85 ? 15.136 0.637 -15.971 1.00 87.88 85 TRP A O 1
ATOM 656 N N . ILE A 1 86 ? 13.492 0.296 -17.467 1.00 86.06 86 ILE A N 1
ATOM 657 C CA . ILE A 1 86 ? 14.286 0.346 -18.691 1.00 86.06 86 ILE A CA 1
ATOM 658 C C . ILE A 1 86 ? 13.562 1.289 -19.645 1.00 86.06 86 ILE A C 1
ATOM 660 O O . ILE A 1 86 ? 12.371 1.117 -19.881 1.00 86.06 86 ILE A O 1
ATOM 664 N N . THR A 1 87 ? 14.264 2.263 -20.215 1.00 83.31 87 THR A N 1
ATOM 665 C CA . THR A 1 87 ? 13.754 3.107 -21.297 1.00 83.31 87 THR A CA 1
ATOM 666 C C . THR A 1 87 ? 14.602 2.925 -22.547 1.00 83.31 87 THR A C 1
ATOM 668 O O . THR A 1 87 ? 1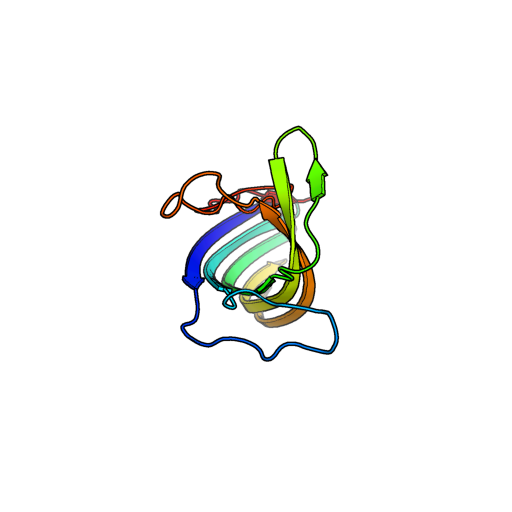5.832 2.941 -22.492 1.00 83.31 87 THR A O 1
ATOM 671 N N . GLY A 1 88 ? 13.946 2.756 -23.687 1.00 71.75 88 GLY A N 1
ATOM 672 C CA . GLY A 1 88 ? 14.559 2.918 -24.995 1.00 71.75 88 GLY A CA 1
ATOM 673 C C . GLY A 1 8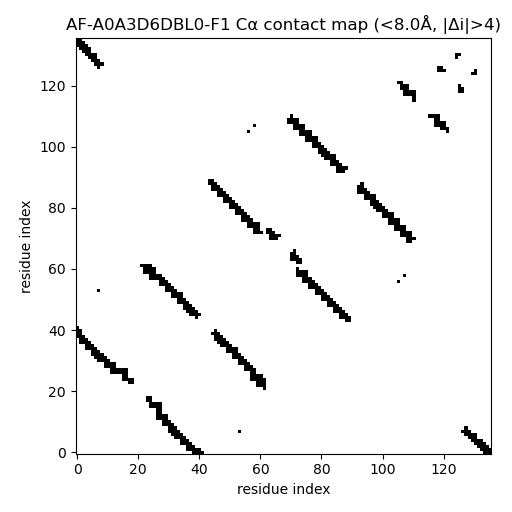8 ? 14.177 4.287 -25.525 1.00 71.75 88 GLY A C 1
ATOM 674 O O . GLY A 1 88 ? 13.065 4.437 -26.027 1.00 71.75 88 GLY A O 1
ATOM 675 N N . ALA A 1 89 ? 15.072 5.269 -25.409 1.00 61.91 89 ALA A N 1
ATOM 676 C CA . ALA A 1 89 ? 14.890 6.602 -25.978 1.00 61.91 89 ALA A CA 1
ATOM 677 C C . ALA A 1 89 ? 15.928 6.821 -27.086 1.00 61.91 89 ALA A C 1
ATOM 679 O O . ALA A 1 89 ? 17.128 6.707 -26.845 1.00 61.91 89 ALA A O 1
ATOM 680 N N . ALA A 1 90 ? 15.470 7.108 -28.307 1.00 56.59 90 ALA A N 1
ATOM 681 C CA . ALA A 1 90 ? 16.320 7.516 -29.434 1.00 56.59 90 ALA A CA 1
ATOM 682 C C . ALA A 1 90 ? 17.602 6.668 -29.673 1.00 56.59 90 ALA A C 1
ATOM 684 O O . ALA A 1 90 ? 18.655 7.209 -30.000 1.00 56.59 90 ALA A O 1
ATOM 685 N N . GLY A 1 91 ? 17.534 5.340 -29.510 1.00 57.31 91 GLY A N 1
ATOM 686 C CA . GLY A 1 91 ? 18.662 4.426 -29.768 1.00 57.31 91 GLY A CA 1
ATOM 687 C C . GLY A 1 91 ? 19.645 4.230 -28.605 1.00 57.31 91 GLY A C 1
ATOM 688 O O . GLY A 1 91 ? 20.545 3.400 -28.723 1.00 57.31 91 GLY A O 1
ATOM 689 N N . TYR A 1 92 ? 19.447 4.912 -27.473 1.00 60.12 92 TYR A N 1
ATOM 690 C CA . TYR A 1 92 ? 20.217 4.713 -26.244 1.00 60.12 92 TYR A CA 1
ATOM 691 C C . TYR A 1 92 ? 19.311 4.125 -25.153 1.00 60.12 92 TYR A C 1
ATOM 693 O O . TYR A 1 92 ? 18.256 4.670 -24.823 1.00 60.12 92 TYR A O 1
ATOM 701 N N . GLY A 1 93 ? 19.702 2.963 -24.625 1.00 68.56 93 GLY A N 1
ATOM 702 C CA . GLY A 1 93 ? 19.004 2.317 -23.517 1.00 68.56 93 GLY A CA 1
ATOM 703 C C . GLY A 1 93 ? 19.464 2.902 -22.186 1.00 68.56 93 GLY A C 1
ATOM 704 O O . GLY A 1 93 ? 20.650 2.818 -21.871 1.00 68.56 93 GLY A O 1
ATOM 705 N N . TYR A 1 94 ? 18.541 3.456 -21.399 1.00 77.69 94 TYR A N 1
ATOM 706 C CA . TYR A 1 94 ? 18.801 3.820 -20.003 1.00 77.69 94 TYR A CA 1
ATOM 707 C C . TYR A 1 94 ? 18.015 2.900 -19.084 1.00 77.69 94 TYR A C 1
ATOM 709 O O . TYR A 1 94 ? 16.919 2.456 -19.417 1.00 77.69 94 TYR A O 1
ATOM 717 N N . SER A 1 95 ? 18.570 2.618 -17.916 1.00 86.69 95 SER A N 1
ATOM 718 C CA . SER A 1 95 ? 17.890 1.818 -16.911 1.00 86.69 95 SER A CA 1
ATOM 719 C C . SER A 1 95 ? 18.295 2.254 -15.520 1.00 86.69 95 SER A C 1
ATOM 721 O O . SER A 1 95 ? 19.415 2.739 -15.337 1.00 86.69 95 SER A O 1
ATOM 723 N N . GLY A 1 96 ? 17.426 2.037 -14.544 1.00 87.94 96 GLY A N 1
ATOM 724 C CA . GLY A 1 96 ? 17.708 2.426 -13.174 1.00 87.94 96 GLY A CA 1
ATOM 725 C C . GLY A 1 96 ? 16.830 1.714 -12.164 1.00 87.94 96 GLY A C 1
ATOM 726 O O . GLY A 1 96 ? 15.748 1.221 -12.480 1.00 87.94 96 GLY A O 1
ATOM 727 N N . LEU A 1 97 ? 17.326 1.681 -10.931 1.00 91.50 97 LEU A N 1
ATOM 728 C CA . LEU A 1 97 ? 16.530 1.332 -9.765 1.00 91.50 97 LEU A CA 1
ATOM 729 C C . LEU A 1 97 ? 15.763 2.559 -9.288 1.00 91.50 97 LEU A C 1
ATOM 731 O O . LEU A 1 97 ? 16.228 3.693 -9.425 1.00 91.50 97 LEU A O 1
ATOM 735 N N . TYR A 1 98 ? 14.605 2.316 -8.696 1.00 86.62 98 TYR A N 1
ATOM 736 C CA . TYR A 1 98 ? 13.822 3.336 -8.026 1.00 86.62 98 TYR A CA 1
ATOM 737 C C . TYR A 1 98 ? 13.190 2.762 -6.764 1.00 86.62 98 TYR A C 1
ATOM 739 O O . TYR A 1 98 ? 12.952 1.557 -6.664 1.00 86.62 98 TYR A O 1
ATOM 747 N N . SER A 1 99 ? 12.939 3.632 -5.796 1.00 90.56 99 SER A N 1
ATOM 748 C CA . SER A 1 99 ? 12.223 3.283 -4.577 1.00 90.56 99 SER A CA 1
ATOM 749 C C . SER A 1 99 ? 11.513 4.500 -4.008 1.00 90.56 99 SER A C 1
ATOM 751 O O . SER A 1 99 ? 12.061 5.603 -4.079 1.00 90.56 99 SER A O 1
ATOM 753 N N . ASN A 1 100 ? 10.360 4.301 -3.381 1.00 85.00 100 ASN A N 1
ATOM 754 C CA . ASN A 1 100 ? 9.666 5.332 -2.615 1.00 85.00 100 ASN A CA 1
ATOM 755 C C . ASN A 1 100 ? 9.082 4.771 -1.313 1.00 85.00 100 ASN A C 1
ATOM 757 O O . ASN A 1 100 ? 8.951 3.562 -1.117 1.00 85.00 100 ASN A O 1
ATOM 761 N N . ALA A 1 101 ? 8.756 5.691 -0.413 1.00 82.38 101 ALA A N 1
ATOM 762 C CA . ALA A 1 101 ? 7.976 5.428 0.780 1.00 82.38 101 ALA A CA 1
ATOM 763 C C . ALA A 1 101 ? 7.156 6.682 1.082 1.00 82.38 101 ALA A C 1
ATOM 765 O O . ALA A 1 101 ? 7.712 7.774 1.213 1.00 82.38 101 ALA A O 1
ATOM 766 N N . GLU A 1 102 ? 5.841 6.530 1.169 1.00 81.44 102 GLU A N 1
ATOM 767 C CA . GLU A 1 102 ? 4.901 7.637 1.285 1.00 81.44 102 GLU A CA 1
ATOM 768 C C . GLU A 1 102 ? 3.937 7.381 2.448 1.00 81.44 102 GLU A C 1
ATOM 770 O O . GLU A 1 102 ? 3.284 6.334 2.493 1.00 81.44 102 GLU A O 1
ATOM 775 N N . PRO A 1 103 ? 3.827 8.305 3.418 1.00 79.06 103 PRO A N 1
ATOM 776 C CA . PRO A 1 103 ? 2.795 8.213 4.438 1.00 79.06 103 PRO A CA 1
ATOM 777 C C . PRO A 1 103 ? 1.420 8.432 3.802 1.00 79.06 103 PRO A C 1
ATOM 779 O O . PRO A 1 103 ? 1.257 9.269 2.913 1.00 79.06 103 PRO A O 1
ATOM 782 N N . LYS A 1 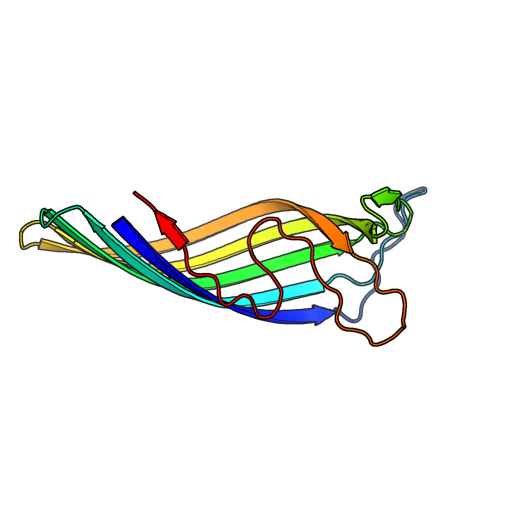104 ? 0.407 7.721 4.294 1.00 80.00 104 LYS A N 1
ATOM 783 C CA . LYS A 1 104 ? -0.961 7.840 3.789 1.00 80.00 104 LYS A CA 1
ATOM 784 C C . LYS A 1 104 ? -2.010 7.693 4.881 1.00 80.00 104 LYS A C 1
ATOM 786 O O . LYS A 1 104 ? -1.781 7.094 5.931 1.00 80.00 104 LYS A O 1
ATOM 791 N N . ILE A 1 105 ? -3.199 8.202 4.580 1.00 76.75 105 ILE A N 1
ATOM 792 C CA . ILE A 1 105 ? -4.426 7.926 5.325 1.00 76.75 105 ILE A CA 1
ATOM 793 C C . ILE A 1 105 ? -5.358 7.188 4.367 1.00 76.75 105 ILE A C 1
ATOM 795 O O . ILE A 1 105 ? -5.564 7.623 3.236 1.00 76.75 105 ILE A O 1
ATOM 799 N N . SER A 1 106 ? -5.878 6.042 4.788 1.00 78.56 106 SER A N 1
ATOM 800 C CA . SER A 1 106 ? -6.783 5.207 3.991 1.00 78.56 106 SER A CA 1
ATOM 801 C C . SER A 1 106 ? -8.094 4.978 4.730 1.00 78.56 106 SER A C 1
ATOM 803 O O . SER A 1 106 ? -8.145 5.077 5.950 1.00 78.56 106 SER A O 1
ATOM 805 N N . PHE A 1 107 ? -9.156 4.667 3.993 1.00 78.94 107 PHE A N 1
ATOM 806 C CA . PHE A 1 107 ? -10.477 4.390 4.549 1.00 78.94 107 PHE A CA 1
ATOM 807 C C . PHE A 1 107 ? -10.855 2.942 4.235 1.00 78.94 107 PHE A C 1
ATOM 809 O O . PHE A 1 107 ? -10.991 2.544 3.079 1.00 78.94 107 PHE A O 1
ATOM 816 N N . LEU A 1 108 ? -10.976 2.132 5.279 1.00 78.19 108 LEU A N 1
ATOM 817 C CA . LEU A 1 108 ? -11.275 0.708 5.205 1.00 78.19 108 LEU A CA 1
ATOM 818 C C . LEU A 1 108 ? -12.774 0.514 5.415 1.00 78.19 108 LEU A C 1
ATOM 820 O O . LEU A 1 108 ? -13.342 1.147 6.303 1.00 78.19 108 LEU A O 1
ATOM 824 N N . THR A 1 109 ? -13.416 -0.371 4.652 1.00 75.88 109 THR A N 1
ATOM 825 C CA . THR A 1 109 ? -14.782 -0.778 5.004 1.00 75.88 109 THR A CA 1
ATOM 826 C C . THR A 1 109 ? -14.739 -1.902 6.031 1.00 75.88 109 THR A C 1
ATOM 828 O O . THR A 1 109 ? -13.898 -2.804 5.960 1.00 75.88 109 THR A O 1
ATOM 831 N N . ILE A 1 110 ? -15.636 -1.832 7.009 1.00 70.25 110 ILE A N 1
ATOM 832 C CA . ILE A 1 110 ? -15.789 -2.856 8.037 1.00 70.25 110 ILE A CA 1
ATOM 833 C C . ILE A 1 110 ? -16.835 -3.854 7.530 1.00 70.25 110 ILE A C 1
ATOM 835 O O . ILE A 1 110 ? -17.997 -3.471 7.367 1.00 70.25 110 ILE A O 1
ATOM 839 N N . PRO A 1 111 ? -16.464 -5.117 7.260 1.00 60.16 111 PRO A N 1
ATOM 840 C CA . PRO A 1 111 ? -17.431 -6.108 6.822 1.00 60.16 111 PRO A CA 1
ATOM 841 C C . PRO A 1 111 ? -18.443 -6.401 7.934 1.00 60.16 111 PRO A C 1
ATOM 843 O O . PRO A 1 111 ? -18.085 -6.553 9.099 1.00 60.16 111 PRO A O 1
ATOM 846 N N . GLU A 1 112 ? -19.711 -6.557 7.558 1.00 55.34 112 GLU A N 1
ATOM 847 C CA . GLU A 1 112 ? -20.803 -6.869 8.492 1.00 55.34 112 GLU A CA 1
ATOM 848 C C . GLU A 1 112 ? -20.691 -8.274 9.112 1.00 55.34 112 GLU A C 1
ATOM 850 O O . GLU A 1 112 ? -21.356 -8.568 10.104 1.00 55.34 112 GLU A O 1
ATOM 855 N N . LYS A 1 113 ? -19.862 -9.163 8.540 1.00 46.16 113 LYS A N 1
ATOM 856 C CA . LYS A 1 113 ? -19.690 -10.549 8.997 1.00 46.16 113 LYS A CA 1
ATOM 857 C C . LYS A 1 113 ? -18.225 -10.863 9.331 1.00 46.16 113 LYS A C 1
ATOM 859 O O . LYS A 1 113 ? -17.358 -10.635 8.482 1.00 46.16 113 LYS A O 1
ATOM 864 N N . PRO A 1 114 ? -17.939 -11.463 10.505 1.00 41.56 114 PRO A N 1
ATOM 865 C CA . PRO A 1 114 ? -16.615 -11.994 10.824 1.00 41.56 114 PRO A CA 1
ATOM 866 C C . PRO A 1 114 ? -16.193 -13.036 9.779 1.00 41.56 114 PRO A C 1
ATOM 868 O O . PRO A 1 114 ? -16.939 -13.976 9.511 1.00 41.56 114 PRO A O 1
ATOM 871 N N . GLY A 1 115 ? -15.017 -12.863 9.172 1.00 40.38 115 GLY A N 1
ATOM 872 C CA . GLY A 1 115 ? -14.484 -13.773 8.147 1.00 40.38 115 GLY A CA 1
ATOM 873 C C . GLY A 1 115 ? -14.849 -13.430 6.697 1.00 40.38 115 GLY A C 1
ATOM 874 O O . GLY A 1 115 ? -14.413 -14.132 5.788 1.00 40.38 115 GLY A O 1
ATOM 875 N N . ALA A 1 116 ? -15.604 -12.356 6.446 1.00 38.41 116 ALA A N 1
ATOM 876 C CA . ALA A 1 116 ? -15.735 -11.818 5.095 1.00 38.41 116 ALA A CA 1
ATOM 877 C C . ALA A 1 116 ? -14.466 -11.038 4.708 1.00 38.41 116 ALA A C 1
ATOM 879 O O . ALA A 1 116 ? -13.902 -10.318 5.534 1.00 38.41 116 ALA A O 1
ATOM 880 N N . LEU A 1 117 ? -14.029 -11.174 3.449 1.00 39.25 117 LEU A N 1
ATOM 881 C CA . LEU A 1 117 ? -12.958 -10.348 2.888 1.00 39.25 117 LEU A CA 1
ATOM 882 C C . LEU A 1 117 ? -13.258 -8.869 3.170 1.00 39.25 117 LEU A C 1
ATOM 884 O O . LEU A 1 117 ? -14.323 -8.364 2.812 1.00 39.25 117 LEU A O 1
ATOM 888 N N . ARG A 1 118 ? -12.315 -8.185 3.825 1.00 49.72 118 ARG A N 1
ATOM 889 C CA . ARG A 1 118 ? -12.370 -6.740 4.044 1.00 49.72 118 ARG A CA 1
ATOM 890 C C . ARG A 1 118 ? -12.210 -6.067 2.678 1.00 49.72 118 ARG A C 1
ATOM 892 O O . ARG A 1 118 ? -11.151 -6.144 2.059 1.00 49.72 118 ARG A O 1
ATOM 899 N N . TRP A 1 119 ? -13.278 -5.453 2.177 1.00 36.72 119 TRP A N 1
ATOM 900 C CA . TRP A 1 119 ? -13.222 -4.674 0.945 1.00 36.72 119 TRP A CA 1
ATOM 901 C C . TRP A 1 119 ? -12.611 -3.313 1.273 1.00 36.72 119 TRP A C 1
ATOM 903 O O . TRP A 1 119 ? -13.224 -2.45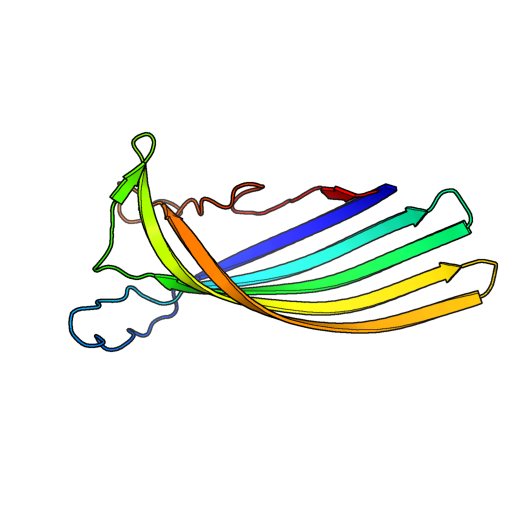7 1.904 1.00 36.72 119 TRP A O 1
ATOM 913 N N . TYR A 1 120 ? -11.361 -3.102 0.889 1.00 46.28 120 TYR A N 1
ATOM 914 C CA . TYR A 1 120 ? -10.722 -1.806 1.065 1.00 46.28 120 TYR A CA 1
ATOM 915 C C . TYR A 1 120 ? -11.274 -0.836 0.027 1.00 46.28 120 TYR A C 1
ATOM 917 O O . TYR A 1 120 ? -11.146 -1.062 -1.177 1.00 46.28 120 TYR A O 1
ATOM 925 N N . GLY A 1 121 ? -11.917 0.230 0.500 1.00 34.75 121 GLY A N 1
ATOM 926 C CA . GLY A 1 121 ? -12.351 1.340 -0.333 1.00 34.75 121 GLY A CA 1
ATOM 927 C C . GLY A 1 121 ? -11.152 2.179 -0.753 1.00 34.75 121 GLY A C 1
ATOM 928 O O . GLY A 1 121 ? -10.976 3.292 -0.272 1.00 34.75 121 GLY A O 1
ATOM 929 N N . PHE A 1 122 ? -10.332 1.658 -1.664 1.00 38.09 122 PHE A N 1
ATOM 930 C CA . PHE A 1 122 ? -9.542 2.513 -2.536 1.00 38.09 122 PHE A CA 1
ATOM 931 C C . PHE A 1 122 ? -10.480 2.980 -3.634 1.00 38.09 122 PHE A C 1
ATOM 933 O O . PHE A 1 122 ? -10.965 2.173 -4.430 1.00 38.09 122 PHE A O 1
ATOM 940 N N . PHE A 1 123 ? -10.758 4.282 -3.670 1.00 32.34 123 PHE A N 1
ATOM 941 C CA . PHE A 1 123 ? -11.265 4.887 -4.890 1.00 32.34 123 PHE A CA 1
ATOM 942 C C . PHE A 1 123 ? -10.178 4.657 -5.954 1.00 32.34 123 PHE A C 1
ATOM 944 O O . PHE A 1 123 ? -9.180 5.366 -5.993 1.00 32.34 123 PHE A O 1
ATOM 951 N N . TRP A 1 124 ? -10.399 3.613 -6.760 1.00 26.36 124 TRP A N 1
ATOM 952 C CA . TRP A 1 124 ? -9.654 3.198 -7.949 1.00 26.36 124 TRP A CA 1
ATOM 953 C C . TRP A 1 124 ? -8.343 2.382 -7.754 1.00 26.36 124 TRP A C 1
ATOM 955 O O . TRP A 1 124 ? -7.298 2.971 -7.486 1.00 26.36 124 TRP A O 1
ATOM 965 N N . PRO A 1 125 ? -8.335 1.049 -8.041 1.00 36.06 125 PRO A N 1
ATOM 966 C CA . PRO A 1 125 ? -9.459 0.101 -7.923 1.00 36.06 125 PRO A CA 1
ATOM 967 C C . PRO A 1 125 ? -9.103 -1.316 -7.339 1.00 36.06 125 PRO A C 1
ATOM 969 O O . PRO A 1 125 ? -8.646 -2.166 -8.085 1.00 36.06 125 PRO A O 1
ATOM 972 N N . PHE A 1 126 ? -9.456 -1.600 -6.066 1.00 29.28 126 PHE A N 1
ATOM 973 C CA . PHE A 1 126 ? -10.065 -2.851 -5.484 1.00 29.28 126 PHE A CA 1
ATOM 974 C C . PHE A 1 126 ? -9.355 -4.253 -5.366 1.00 29.28 126 PHE A C 1
ATOM 976 O O . PHE A 1 126 ? -8.498 -4.571 -6.160 1.00 29.28 126 PHE A O 1
ATOM 983 N N . PRO A 1 127 ? -9.727 -5.137 -4.390 1.00 36.59 127 PRO A N 1
ATOM 984 C CA . PRO A 1 127 ? -8.882 -6.092 -3.627 1.00 36.59 127 PRO A CA 1
ATOM 985 C C . PRO A 1 127 ? -8.722 -7.519 -4.213 1.00 36.59 127 PRO A C 1
ATOM 987 O O . PRO A 1 127 ? -9.674 -8.267 -4.356 1.00 36.59 127 PRO A O 1
ATOM 990 N N . LEU A 1 128 ? -7.488 -7.990 -4.401 1.00 35.31 128 LEU A N 1
ATOM 991 C CA . LEU A 1 128 ? -7.037 -8.562 -5.679 1.00 35.31 128 LEU A CA 1
ATOM 992 C C . LEU A 1 128 ? -6.962 -7.432 -6.696 1.00 35.31 128 LEU A C 1
ATOM 994 O O . LEU A 1 128 ? -7.755 -7.349 -7.631 1.00 35.31 128 LEU A O 1
ATOM 998 N N . ILE A 1 129 ? -6.019 -6.523 -6.451 1.00 40.19 129 ILE A N 1
ATOM 999 C CA . ILE A 1 129 ? -5.907 -5.341 -7.282 1.00 40.19 129 ILE A CA 1
ATOM 1000 C C . ILE A 1 129 ? -5.176 -5.688 -8.562 1.00 40.19 129 ILE A C 1
ATOM 1002 O O . ILE A 1 129 ? -3.981 -5.461 -8.675 1.00 40.19 129 ILE A O 1
ATOM 1006 N N . ILE A 1 130 ? -5.913 -6.230 -9.530 1.00 33.31 130 ILE A N 1
ATOM 1007 C CA . ILE A 1 130 ? -5.535 -6.146 -10.937 1.00 33.31 130 ILE A CA 1
ATOM 1008 C C . ILE A 1 130 ? -5.967 -4.753 -11.401 1.00 33.31 130 ILE A C 1
ATOM 1010 O O . ILE A 1 130 ? -7.065 -4.550 -11.916 1.00 33.31 130 ILE A O 1
ATOM 1014 N N . GLY A 1 131 ? -5.115 -3.763 -11.150 1.00 32.75 131 GLY A N 1
ATOM 1015 C CA . GLY A 1 131 ? -5.277 -2.431 -11.724 1.00 32.75 131 GLY A CA 1
ATOM 1016 C C . GLY A 1 131 ? -4.807 -2.427 -13.176 1.00 32.75 131 GLY A C 1
ATOM 1017 O O . GLY A 1 131 ? -3.798 -3.048 -13.489 1.00 32.75 131 GLY A O 1
ATOM 1018 N N . VAL A 1 132 ? -5.514 -1.725 -14.063 1.00 35.84 132 VAL A N 1
ATOM 1019 C CA . VAL A 1 132 ? -4.993 -1.355 -15.386 1.00 35.84 132 VAL A CA 1
ATOM 1020 C C . VAL A 1 132 ? -5.118 0.157 -15.506 1.00 35.84 132 VAL A C 1
ATOM 1022 O O . VAL A 1 132 ? -6.225 0.689 -15.557 1.00 35.84 132 VAL A O 1
ATOM 1025 N N . GLY A 1 133 ? -3.990 0.861 -15.462 1.00 35.59 133 GLY A N 1
ATOM 1026 C CA . GLY A 1 133 ? -3.956 2.323 -15.522 1.00 35.59 133 GLY A CA 1
ATOM 1027 C C . GLY A 1 133 ? -3.457 2.814 -16.873 1.00 35.59 133 GLY A C 1
ATOM 1028 O O . GLY A 1 133 ? -2.355 2.444 -17.270 1.00 35.59 133 GLY A O 1
ATOM 1029 N N . ALA A 1 134 ? -4.241 3.662 -17.546 1.00 28.70 134 ALA A N 1
ATOM 1030 C CA . ALA A 1 134 ? -3.783 4.436 -18.693 1.00 28.70 134 ALA A CA 1
ATOM 1031 C C . ALA A 1 134 ? -3.369 5.839 -18.242 1.00 28.70 134 ALA A C 1
ATOM 1033 O O . ALA A 1 134 ? -4.173 6.567 -17.664 1.00 28.70 134 ALA A O 1
ATOM 1034 N N . TYR A 1 135 ? -2.122 6.216 -18.504 1.00 40.38 135 TYR A N 1
ATOM 1035 C CA . TYR A 1 135 ? -1.584 7.542 -18.188 1.00 40.38 135 TYR A CA 1
ATOM 1036 C C . TYR A 1 135 ? -0.994 8.184 -19.447 1.00 40.38 135 TYR A C 1
ATOM 1038 O O . TYR A 1 135 ? -0.506 7.478 -20.340 1.00 40.38 135 TYR A O 1
ATOM 1046 N N . ASN A 1 136 ? -1.134 9.510 -19.559 1.00 33.19 136 ASN A N 1
ATOM 1047 C CA . ASN A 1 136 ? -0.700 10.271 -20.735 1.00 33.19 136 ASN A CA 1
ATOM 1048 C C . ASN A 1 136 ? 0.821 10.354 -20.809 1.00 33.19 136 ASN A C 1
ATOM 1050 O O . ASN A 1 136 ? 1.416 10.868 -19.840 1.00 33.19 136 ASN A O 1
#

pLDDT: mean 72.31, std 18.52, range [26.36, 92.38]

Nearest PDB structures (foldseek):
  4epa-assembly1_A  TM=4.038E-01  e=3.347E+00  Yersinia pestis
  3qlb-assembly1_A  TM=3.844E-01  e=4.850E+00  Pseudomonas fluorescens